Protein AF-A0A2V8MCN4-F1 (afdb_monomer_lite)

Foldseek 3Di:
DDPDPPPPPPDPQAQVRVVQVVLVVVVFQWKKKWFFPVQDADDPVNVVLCCVLAVQFDDWDQTPNRRMIMTGGNDDRDPVSVVVRVVGTDMDIPRPD

Structure (mmCIF, N/CA/C/O backbone):
data_AF-A0A2V8MCN4-F1
#
_entry.id   AF-A0A2V8MCN4-F1
#
loop_
_atom_site.group_PDB
_atom_site.id
_atom_site.type_symbol
_atom_site.label_atom_id
_atom_site.label_alt_id
_atom_site.label_comp_id
_atom_site.label_asym_id
_atom_site.label_entity_id
_atom_site.label_seq_id
_atom_site.pdbx_PDB_ins_code
_atom_site.Cartn_x
_atom_site.Cartn_y
_atom_site.Cartn_z
_atom_site.occupancy
_atom_site.B_iso_or_equiv
_atom_site.auth_seq_id
_atom_site.auth_comp_id
_atom_site.auth_asym_id
_atom_site.auth_atom_id
_atom_site.pdbx_PDB_model_num
ATOM 1 N N . PRO A 1 1 ? -6.049 -52.366 7.064 1.00 52.50 1 PRO A N 1
ATOM 2 C CA . PRO A 1 1 ? -5.861 -51.063 7.739 1.00 52.50 1 PRO A CA 1
ATOM 3 C C . PRO A 1 1 ? -5.484 -50.046 6.666 1.00 52.50 1 PRO A C 1
ATOM 5 O O . PRO A 1 1 ? -4.316 -49.930 6.324 1.00 52.50 1 PRO A O 1
ATOM 8 N N . ASP A 1 2 ? -6.486 -49.396 6.080 1.00 43.44 2 ASP A N 1
ATOM 9 C CA . ASP A 1 2 ? -6.267 -48.361 5.073 1.00 43.44 2 ASP A CA 1
ATOM 10 C C . ASP A 1 2 ? -6.404 -47.009 5.757 1.00 43.44 2 ASP A C 1
ATOM 12 O O . ASP A 1 2 ? -7.494 -46.547 6.098 1.00 43.44 2 ASP A O 1
ATOM 16 N N . THR A 1 3 ? -5.253 -46.418 6.055 1.00 51.22 3 THR A N 1
ATOM 17 C CA . THR A 1 3 ? -5.137 -45.043 6.518 1.00 51.22 3 THR A CA 1
ATOM 18 C C . THR A 1 3 ? -5.548 -44.129 5.376 1.00 51.22 3 THR A C 1
ATOM 20 O O . THR A 1 3 ? -4.753 -43.844 4.484 1.00 51.22 3 THR A O 1
ATOM 23 N N . SER A 1 4 ? -6.805 -43.691 5.411 1.00 49.91 4 SER A N 1
ATOM 24 C CA . SER A 1 4 ? -7.298 -42.571 4.618 1.00 49.91 4 SER A CA 1
ATOM 25 C C . SER A 1 4 ? -6.391 -41.367 4.877 1.00 49.91 4 SER A C 1
ATOM 27 O O . SER A 1 4 ? -6.423 -40.772 5.956 1.00 49.91 4 SER A O 1
ATOM 29 N N . THR A 1 5 ? -5.518 -41.045 3.922 1.00 55.78 5 THR A N 1
ATOM 30 C CA . THR A 1 5 ? -4.789 -39.778 3.886 1.00 55.78 5 THR A CA 1
ATOM 31 C C . THR A 1 5 ? -5.814 -38.673 3.690 1.00 55.78 5 THR A C 1
ATOM 33 O O . THR A 1 5 ? -6.166 -38.315 2.569 1.00 55.78 5 THR A O 1
ATOM 36 N N . TYR A 1 6 ? -6.330 -38.167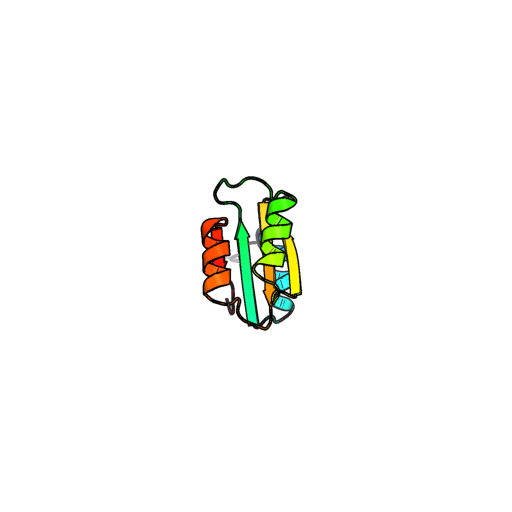 4.807 1.00 48.56 6 TYR A N 1
ATOM 37 C CA . TYR A 1 6 ? -7.067 -36.920 4.874 1.00 48.56 6 TYR A CA 1
ATOM 38 C C . TYR A 1 6 ? -6.123 -35.807 4.412 1.00 48.56 6 TYR A C 1
ATOM 40 O O . TYR A 1 6 ? -5.279 -35.336 5.174 1.00 48.56 6 TYR A O 1
ATOM 48 N N . HIS A 1 7 ? -6.220 -35.417 3.142 1.00 56.31 7 HIS A N 1
ATOM 49 C CA . HIS A 1 7 ? -5.770 -34.093 2.745 1.00 56.31 7 HIS A CA 1
ATOM 50 C C . HIS A 1 7 ? -6.771 -33.117 3.360 1.00 56.31 7 HIS A C 1
ATOM 52 O O . HIS A 1 7 ? -7.950 -33.212 3.020 1.00 56.31 7 HIS A O 1
ATOM 58 N N . PRO A 1 8 ? -6.363 -32.221 4.276 1.00 51.09 8 PRO A N 1
ATOM 59 C CA . PRO A 1 8 ? -7.257 -31.160 4.694 1.00 51.09 8 PRO A CA 1
ATOM 60 C C . PRO A 1 8 ? -7.643 -30.389 3.434 1.00 51.09 8 PRO A C 1
ATOM 62 O O . PRO A 1 8 ? -6.781 -29.824 2.758 1.00 51.09 8 PRO A O 1
ATOM 65 N N . GLU A 1 9 ? -8.929 -30.431 3.084 1.00 51.38 9 GLU A N 1
ATOM 66 C CA . GLU A 1 9 ? -9.498 -29.521 2.102 1.00 51.38 9 GLU A CA 1
ATOM 67 C C . GLU A 1 9 ? -9.059 -28.120 2.519 1.00 51.38 9 GLU A C 1
ATOM 69 O O . GLU A 1 9 ? -9.242 -27.729 3.675 1.00 51.38 9 GLU A O 1
ATOM 74 N N . ALA A 1 10 ? -8.372 -27.412 1.619 1.00 60.66 10 ALA A N 1
ATOM 75 C CA . ALA A 1 10 ? -7.910 -26.065 1.896 1.00 60.66 10 ALA A CA 1
ATOM 76 C C . ALA A 1 10 ? -9.114 -25.261 2.394 1.00 60.66 10 ALA A C 1
ATOM 78 O O . ALA A 1 10 ? -10.101 -25.122 1.668 1.00 60.66 10 ALA A O 1
ATOM 79 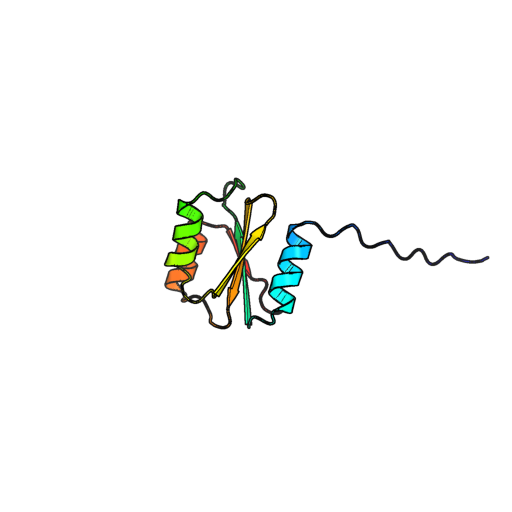N N . THR A 1 11 ? -9.052 -24.776 3.638 1.00 57.34 11 THR A N 1
ATOM 80 C CA . THR A 1 11 ? -10.029 -23.829 4.177 1.00 57.34 11 THR A CA 1
ATOM 81 C C . THR A 1 11 ? -10.297 -22.788 3.091 1.00 57.34 11 THR A C 1
ATOM 83 O O . THR A 1 11 ? -9.320 -22.307 2.506 1.00 57.34 11 THR A O 1
ATOM 86 N N . PRO A 1 12 ? -11.560 -22.461 2.752 1.00 61.69 12 PRO A N 1
ATOM 87 C CA . PRO A 1 12 ? -11.816 -21.503 1.690 1.00 61.69 12 PRO A CA 1
ATOM 88 C C . PRO A 1 12 ? -11.054 -20.221 2.014 1.00 61.69 12 PRO A C 1
ATOM 90 O O . PRO A 1 12 ? -11.304 -19.595 3.045 1.00 61.69 12 PRO A O 1
ATOM 93 N N . ALA A 1 13 ? -10.091 -19.883 1.152 1.00 72.31 13 ALA A N 1
ATOM 94 C CA . ALA A 1 13 ? -9.250 -18.712 1.327 1.00 72.31 13 ALA A CA 1
ATOM 95 C C . ALA A 1 13 ? -10.155 -17.495 1.538 1.00 72.31 13 ALA A C 1
ATOM 97 O O . ALA A 1 13 ? -11.099 -17.269 0.763 1.00 72.31 13 ALA A O 1
ATOM 98 N N . THR A 1 14 ? -9.890 -16.734 2.598 1.00 87.88 14 THR A N 1
ATOM 99 C CA . THR A 1 14 ? -10.580 -15.475 2.891 1.00 87.88 14 THR A CA 1
ATOM 100 C C . THR A 1 14 ? -10.511 -14.549 1.676 1.00 87.88 14 THR A C 1
ATOM 102 O O . THR A 1 14 ? -9.650 -14.703 0.807 1.00 87.88 14 THR A O 1
ATOM 105 N N . GLN A 1 15 ? -11.419 -13.572 1.582 1.00 90.88 15 GLN A N 1
ATOM 106 C CA . GLN A 1 15 ? -11.381 -12.605 0.477 1.00 90.88 15 GLN A CA 1
ATOM 107 C C . GLN A 1 15 ? -9.986 -11.969 0.350 1.00 90.88 15 GLN A C 1
ATOM 109 O O . GLN A 1 15 ? -9.425 -11.939 -0.740 1.00 90.88 15 GLN A O 1
ATOM 114 N N . PHE A 1 16 ? -9.399 -11.580 1.486 1.00 93.19 16 PHE A N 1
ATOM 115 C CA . PHE A 1 16 ? -8.041 -11.053 1.556 1.00 93.19 16 PHE A CA 1
ATOM 116 C C . PHE A 1 16 ? -6.998 -11.994 0.942 1.00 93.19 16 PHE A C 1
ATOM 118 O O . PHE A 1 16 ? -6.187 -11.551 0.138 1.00 93.19 16 PHE A O 1
ATOM 125 N N . GLU A 1 17 ? -7.010 -13.281 1.292 1.00 92.12 17 GLU A N 1
ATOM 126 C CA . GLU A 1 17 ? -6.035 -14.247 0.770 1.00 92.12 17 GLU A CA 1
ATOM 127 C C . GLU A 1 17 ? -6.164 -14.442 -0.743 1.00 92.12 17 GLU A C 1
ATOM 129 O O . GLU A 1 17 ? -5.152 -14.555 -1.437 1.00 92.12 17 GLU A O 1
ATOM 134 N N . ARG A 1 18 ? -7.394 -14.446 -1.272 1.00 93.19 18 ARG A N 1
ATOM 135 C CA . ARG A 1 18 ? -7.626 -14.554 -2.720 1.00 93.19 18 ARG A CA 1
ATOM 136 C C . ARG A 1 18 ? -7.140 -13.317 -3.465 1.00 93.19 18 ARG A C 1
ATOM 138 O O . ARG A 1 18 ? -6.446 -13.455 -4.469 1.00 93.19 18 ARG A O 1
ATOM 145 N N . ASP A 1 19 ? -7.461 -12.134 -2.954 1.00 94.62 19 ASP A N 1
ATO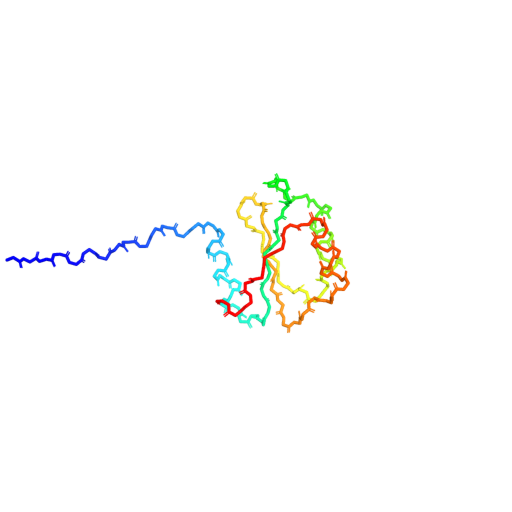M 146 C CA . ASP A 1 19 ? -7.076 -10.868 -3.578 1.00 94.62 19 ASP A CA 1
ATOM 147 C C . ASP A 1 19 ? -5.558 -10.645 -3.479 1.00 94.62 19 ASP A C 1
ATOM 149 O O . ASP A 1 19 ? -4.922 -10.214 -4.440 1.00 94.62 19 ASP A O 1
ATOM 153 N N . LEU A 1 20 ? -4.941 -11.019 -2.353 1.00 94.19 20 LEU A N 1
ATOM 154 C CA . LEU A 1 20 ? -3.488 -10.976 -2.185 1.00 94.19 20 LEU A CA 1
ATOM 155 C C . LEU A 1 20 ? -2.784 -11.916 -3.159 1.00 94.19 20 LEU A C 1
ATOM 157 O O . LEU A 1 20 ? -1.783 -11.528 -3.761 1.00 94.19 20 LEU A O 1
ATOM 161 N N . LYS A 1 21 ? -3.304 -13.135 -3.339 1.00 92.38 21 LYS A N 1
ATOM 162 C CA . LYS A 1 21 ? -2.777 -14.060 -4.342 1.00 92.38 21 LYS A CA 1
ATOM 163 C C . LYS A 1 21 ? -2.877 -13.469 -5.748 1.00 92.38 21 LYS A C 1
ATOM 165 O O . LYS A 1 21 ? -1.892 -13.507 -6.471 1.00 92.38 21 LYS A O 1
ATOM 170 N N . TYR A 1 22 ? -4.018 -12.881 -6.104 1.00 92.12 22 TYR A N 1
ATOM 171 C CA . TYR A 1 22 ? -4.216 -12.250 -7.409 1.00 92.12 22 TYR A CA 1
ATOM 172 C C . TYR A 1 22 ? -3.164 -11.166 -7.705 1.00 92.12 22 TYR A C 1
ATOM 174 O O . TYR A 1 22 ? -2.530 -11.203 -8.757 1.00 92.12 22 TYR A O 1
ATOM 182 N N . VAL A 1 23 ? -2.913 -10.249 -6.762 1.00 93.00 23 VAL A N 1
ATOM 183 C CA . VAL A 1 23 ? -1.900 -9.189 -6.941 1.00 93.00 23 VAL A CA 1
ATOM 184 C C . VAL A 1 23 ? -0.483 -9.768 -6.990 1.00 93.00 23 VAL A C 1
ATOM 186 O O . VAL A 1 23 ? 0.360 -9.293 -7.747 1.00 93.00 23 VAL A O 1
ATOM 189 N N . ARG A 1 24 ? -0.196 -10.819 -6.217 1.00 90.94 24 ARG A N 1
ATOM 190 C CA . ARG A 1 24 ? 1.118 -11.479 -6.237 1.00 90.94 24 ARG A CA 1
ATOM 191 C C . ARG A 1 24 ? 1.390 -12.222 -7.543 1.00 90.94 24 ARG A C 1
ATOM 193 O O . ARG A 1 24 ? 2.500 -12.136 -8.066 1.00 90.94 24 ARG A O 1
ATOM 200 N N . ASP A 1 25 ? 0.382 -12.889 -8.092 1.00 92.75 25 ASP A N 1
ATOM 201 C CA . ASP A 1 25 ? 0.473 -13.593 -9.374 1.00 92.75 25 ASP A CA 1
ATOM 202 C C . ASP A 1 25 ? 0.662 -12.612 -10.555 1.00 92.75 25 ASP A C 1
ATOM 204 O O . ASP A 1 25 ? 1.105 -13.017 -11.626 1.00 92.75 25 ASP A O 1
ATOM 208 N N . ALA A 1 26 ? 0.426 -11.306 -10.359 1.00 91.19 26 ALA A N 1
ATOM 209 C CA . ALA A 1 26 ? 0.763 -10.258 -11.328 1.00 91.19 26 ALA A CA 1
ATOM 210 C C . ALA A 1 26 ? 2.268 -9.896 -11.373 1.00 91.19 26 ALA A C 1
ATOM 212 O O . ALA A 1 26 ? 2.674 -9.055 -12.174 1.00 91.19 26 ALA A O 1
ATOM 213 N N . HIS A 1 27 ? 3.108 -10.539 -10.550 1.00 90.31 27 HIS A N 1
ATOM 214 C CA . HIS A 1 27 ? 4.576 -10.427 -10.562 1.00 90.31 27 HIS A CA 1
ATOM 215 C C . HIS A 1 27 ? 5.118 -9.004 -10.312 1.00 90.31 27 HIS A C 1
ATOM 217 O O . HIS A 1 27 ? 6.167 -8.613 -10.835 1.00 90.31 27 HIS A O 1
ATOM 223 N N . PHE A 1 28 ? 4.431 -8.220 -9.479 1.00 94.19 28 PHE A N 1
ATOM 224 C CA . PHE A 1 28 ? 4.972 -6.958 -8.975 1.00 94.19 28 PHE A CA 1
ATOM 225 C C . PHE A 1 28 ? 6.214 -7.198 -8.106 1.00 94.19 28 PHE A C 1
ATOM 227 O O . PHE A 1 28 ? 6.258 -8.135 -7.308 1.00 94.19 28 PHE A O 1
ATOM 234 N N . ALA A 1 29 ? 7.219 -6.325 -8.229 1.00 94.94 29 ALA A N 1
ATOM 235 C CA . ALA A 1 29 ? 8.410 -6.381 -7.375 1.00 94.94 29 ALA A CA 1
ATOM 236 C C . ALA A 1 29 ? 8.084 -6.021 -5.916 1.00 94.94 29 ALA A C 1
ATOM 238 O O . ALA A 1 29 ? 8.737 -6.508 -4.994 1.00 94.94 29 ALA A O 1
ATOM 239 N N . TYR A 1 30 ? 7.062 -5.187 -5.724 1.00 96.62 30 TYR A N 1
ATOM 240 C CA . TYR A 1 30 ? 6.604 -4.722 -4.431 1.00 96.62 30 TYR A CA 1
ATOM 241 C C . TYR A 1 30 ? 5.101 -4.918 -4.277 1.00 96.62 30 TYR A C 1
ATOM 2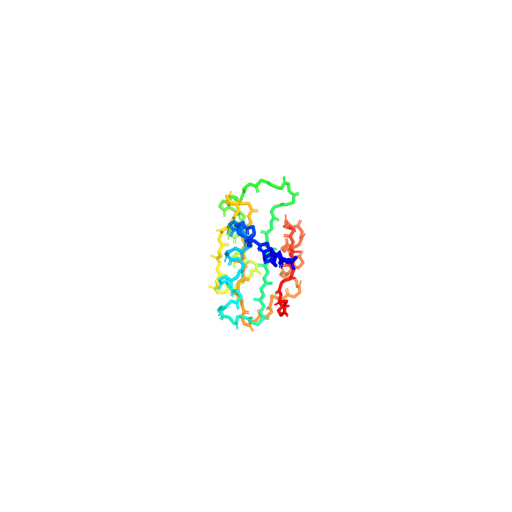43 O O . TYR A 1 30 ? 4.316 -4.537 -5.151 1.00 96.62 30 TYR A O 1
ATOM 251 N N . VAL A 1 31 ? 4.711 -5.483 -3.137 1.00 96.94 31 VAL A N 1
ATOM 252 C CA . VAL A 1 31 ? 3.311 -5.670 -2.757 1.00 96.94 31 VAL A CA 1
ATOM 253 C C . VAL A 1 31 ? 3.132 -5.185 -1.328 1.00 96.94 31 VAL A C 1
ATOM 255 O O . VAL A 1 31 ? 3.726 -5.733 -0.399 1.00 96.94 31 VAL A O 1
ATOM 258 N N . TRP A 1 32 ? 2.282 -4.181 -1.142 1.00 97.38 32 TRP A N 1
ATOM 259 C CA . TRP A 1 32 ? 1.958 -3.631 0.174 1.00 97.38 32 TRP A CA 1
ATOM 260 C C . TRP A 1 32 ? 0.488 -3.823 0.495 1.00 97.38 32 TRP A C 1
ATOM 262 O O . TRP A 1 32 ? -0.369 -3.743 -0.379 1.00 97.38 32 TRP A O 1
ATOM 272 N N . VAL A 1 33 ? 0.184 -4.027 1.769 1.00 97.25 33 VAL A N 1
ATOM 273 C CA . VAL A 1 33 ? -1.183 -4.038 2.281 1.00 97.25 33 VAL A CA 1
ATOM 274 C C . VAL A 1 33 ? -1.346 -2.869 3.236 1.00 97.25 33 VAL A C 1
ATOM 276 O O . VAL A 1 33 ? -0.613 -2.738 4.215 1.00 97.25 33 VAL A O 1
ATOM 279 N N . PHE A 1 34 ? -2.335 -2.032 2.955 1.00 97.62 34 PHE A N 1
ATOM 280 C CA . PHE A 1 34 ? -2.703 -0.870 3.746 1.00 97.62 34 PHE A CA 1
ATOM 281 C C . PHE A 1 34 ? -4.006 -1.155 4.483 1.00 97.62 34 PHE A C 1
ATOM 283 O O . PHE A 1 34 ? -4.993 -1.574 3.882 1.00 97.62 34 PHE A O 1
ATOM 290 N N . ALA A 1 35 ? -4.025 -0.890 5.783 1.00 97.44 35 ALA A N 1
ATOM 291 C CA . ALA A 1 35 ? -5.215 -0.962 6.620 1.00 97.44 35 ALA A CA 1
ATOM 292 C C . ALA A 1 35 ? -5.337 0.305 7.469 1.00 97.44 35 ALA A C 1
ATOM 294 O O . ALA A 1 35 ? -4.331 0.887 7.887 1.00 97.44 35 ALA A O 1
ATOM 295 N N . ARG A 1 36 ? -6.558 0.736 7.790 1.00 96.94 36 ARG A N 1
ATOM 296 C CA . ARG A 1 36 ? -6.737 1.791 8.795 1.00 96.94 36 ARG A CA 1
ATOM 297 C C . ARG A 1 36 ? -6.297 1.289 10.166 1.00 96.94 36 ARG A C 1
ATOM 299 O O . ARG A 1 36 ? -6.605 0.163 10.551 1.00 96.94 36 ARG A O 1
ATOM 306 N N . LYS A 1 37 ? -5.619 2.143 10.936 1.00 95.25 37 LYS A N 1
ATOM 307 C CA . LYS A 1 37 ? -5.160 1.802 12.297 1.00 95.25 37 LYS A CA 1
ATOM 308 C C . LYS A 1 37 ? -6.313 1.488 13.250 1.00 95.25 37 LYS A C 1
ATOM 310 O O . LYS A 1 37 ? -6.144 0.706 14.177 1.00 95.25 37 LYS A O 1
ATOM 315 N N . ASP A 1 38 ? -7.474 2.084 13.002 1.00 93.81 38 ASP A N 1
ATOM 316 C CA . ASP A 1 38 ? -8.705 1.858 13.759 1.00 93.81 38 ASP A CA 1
ATOM 317 C C . ASP A 1 38 ? -9.533 0.650 13.269 1.00 93.81 38 ASP A C 1
ATOM 319 O O . ASP A 1 38 ? -10.557 0.329 13.868 1.00 93.81 38 ASP A O 1
ATOM 323 N N . GLY A 1 39 ? -9.102 -0.035 12.201 1.00 92.56 39 GLY A N 1
ATOM 324 C CA . GLY A 1 39 ? -9.746 -1.244 11.675 1.00 92.56 39 GLY A CA 1
ATOM 325 C C . GLY A 1 39 ? -11.072 -1.024 10.937 1.00 92.56 39 GLY A C 1
ATOM 326 O O . GLY A 1 39 ? -11.702 -2.003 10.530 1.00 92.56 39 GLY A O 1
ATOM 327 N N . ARG A 1 40 ? -11.516 0.228 10.760 1.00 94.31 40 ARG A N 1
ATOM 328 C CA . ARG A 1 40 ? -12.707 0.549 9.962 1.00 94.31 40 ARG A CA 1
ATOM 329 C C . ARG A 1 40 ? -12.406 0.523 8.467 1.00 94.31 40 ARG A C 1
ATOM 331 O O . ARG A 1 40 ? -11.266 0.409 8.025 1.00 94.31 40 ARG A O 1
ATOM 338 N N . GLU A 1 41 ? -13.475 0.656 7.698 1.00 96.38 41 GLU A N 1
ATOM 339 C CA . GLU A 1 41 ? -13.435 0.768 6.247 1.00 96.38 41 GLU A CA 1
ATOM 340 C C . GLU A 1 41 ? -12.722 2.049 5.791 1.00 96.38 41 GLU A C 1
ATOM 342 O O . GLU A 1 41 ? -12.767 3.095 6.456 1.00 96.38 41 GLU A O 1
ATOM 347 N N . PHE A 1 42 ? -12.069 1.959 4.636 1.00 95.88 42 PHE A N 1
ATOM 348 C CA . PHE A 1 42 ? -11.451 3.089 3.962 1.00 95.88 42 PHE A CA 1
ATOM 349 C C . PHE A 1 42 ? -12.515 4.087 3.524 1.00 95.88 42 PHE A C 1
ATOM 351 O O . PHE A 1 42 ? -13.530 3.739 2.916 1.00 95.88 42 PHE A O 1
ATOM 358 N N . THR A 1 43 ? -12.249 5.353 3.807 1.00 95.50 43 THR A N 1
ATOM 359 C CA . THR A 1 43 ? -12.996 6.473 3.247 1.00 95.50 43 THR A CA 1
ATOM 360 C C . THR A 1 43 ? -12.440 6.856 1.875 1.00 95.50 43 THR A C 1
ATOM 362 O O . THR A 1 43 ? -11.394 6.371 1.421 1.00 95.50 43 THR A O 1
ATOM 365 N N . LYS A 1 44 ? -13.135 7.777 1.204 1.00 94.31 44 LYS A N 1
ATOM 366 C CA . LYS A 1 44 ? -12.631 8.384 -0.029 1.00 94.31 44 LYS A CA 1
ATOM 367 C C . LYS A 1 44 ? -11.306 9.120 0.211 1.00 94.31 44 LYS A C 1
ATOM 369 O O . LYS A 1 44 ? -10.366 8.919 -0.550 1.00 94.31 44 LYS A O 1
ATOM 374 N N . GLU A 1 45 ? -11.209 9.874 1.305 1.00 95.75 45 GLU A N 1
ATOM 375 C CA . GLU A 1 45 ? -10.001 10.620 1.679 1.00 95.75 45 GLU A CA 1
ATOM 376 C C . GLU A 1 45 ? -8.808 9.689 1.921 1.00 95.75 45 GLU A C 1
ATOM 378 O O . GLU A 1 45 ? -7.687 9.994 1.516 1.00 95.75 45 GLU A O 1
ATOM 383 N N . ASP A 1 46 ? -9.044 8.520 2.525 1.00 95.94 46 ASP A N 1
ATOM 384 C CA . ASP A 1 46 ? -8.000 7.509 2.704 1.00 95.94 46 ASP A CA 1
ATOM 385 C C . ASP A 1 46 ? -7.492 6.998 1.348 1.00 95.94 46 ASP A C 1
ATOM 387 O O . ASP A 1 46 ? -6.286 6.902 1.112 1.00 95.94 46 ASP A O 1
ATOM 391 N N . SER A 1 47 ? -8.418 6.724 0.427 1.00 93.31 47 SER A N 1
ATOM 392 C CA . SER A 1 47 ? -8.115 6.250 -0.928 1.00 93.31 47 SER A CA 1
ATOM 393 C C . SER A 1 47 ? -7.357 7.287 -1.767 1.00 93.31 47 SER A C 1
ATOM 395 O O . SER A 1 47 ? -6.509 6.920 -2.588 1.00 93.31 47 SER A O 1
ATOM 397 N N . GLU A 1 48 ? -7.652 8.573 -1.573 1.00 95.00 48 GLU A N 1
ATOM 398 C CA . GLU A 1 48 ? -6.943 9.702 -2.187 1.00 95.00 48 GLU A CA 1
ATOM 399 C C . GLU A 1 48 ? -5.554 9.890 -1.563 1.00 95.00 48 GLU A C 1
ATOM 401 O O . GLU A 1 48 ? -4.576 10.114 -2.283 1.00 95.00 48 GLU A O 1
ATOM 406 N N . ALA A 1 49 ? -5.432 9.728 -0.243 1.00 95.12 49 ALA A N 1
ATOM 407 C CA . ALA A 1 49 ? -4.154 9.790 0.456 1.00 95.12 49 ALA A CA 1
ATOM 408 C C . ALA A 1 49 ? -3.201 8.678 -0.001 1.00 95.12 49 ALA A C 1
ATOM 410 O O . ALA A 1 49 ? -2.025 8.966 -0.225 1.00 95.12 49 ALA A O 1
ATOM 411 N N . LEU A 1 50 ? -3.693 7.448 -0.195 1.00 95.81 50 LEU A N 1
ATOM 412 C CA . LEU A 1 50 ? -2.901 6.345 -0.751 1.00 95.81 50 LEU A CA 1
ATOM 413 C C . LEU A 1 50 ? -2.316 6.715 -2.120 1.00 95.81 50 LEU A C 1
ATOM 415 O O . LEU A 1 50 ? -1.103 6.681 -2.297 1.00 95.81 50 LEU A O 1
ATOM 419 N N . ARG A 1 51 ? -3.159 7.154 -3.059 1.00 94.06 51 ARG A N 1
ATOM 420 C CA . ARG A 1 51 ? -2.742 7.499 -4.432 1.00 94.06 51 ARG A CA 1
ATOM 421 C C . ARG A 1 51 ? -1.805 8.704 -4.493 1.00 94.06 51 ARG A C 1
ATOM 423 O O . ARG A 1 51 ? -0.882 8.722 -5.295 1.00 94.06 51 ARG A O 1
ATOM 430 N N . THR A 1 52 ? -2.027 9.695 -3.632 1.00 94.75 52 THR A N 1
ATOM 431 C CA . THR A 1 52 ? -1.193 10.906 -3.574 1.00 94.75 52 THR A CA 1
ATOM 432 C C . THR A 1 52 ? 0.197 10.611 -3.019 1.00 94.75 52 THR A C 1
ATOM 434 O O . THR A 1 52 ? 1.181 11.171 -3.493 1.00 94.75 52 THR A O 1
ATOM 437 N N . ASN A 1 53 ? 0.289 9.748 -2.002 1.00 93.44 53 ASN A N 1
ATOM 438 C CA . ASN A 1 53 ? 1.561 9.442 -1.349 1.00 93.44 53 ASN A CA 1
ATOM 439 C C . ASN A 1 53 ? 2.285 8.258 -1.994 1.00 93.44 53 ASN A C 1
ATOM 441 O O . ASN A 1 53 ? 3.482 8.149 -1.806 1.00 93.44 53 ASN A O 1
ATOM 445 N N . ALA A 1 54 ? 1.616 7.398 -2.762 1.00 94.38 54 ALA A N 1
ATOM 446 C CA . ALA A 1 54 ? 2.242 6.280 -3.466 1.00 94.38 54 ALA A CA 1
ATOM 447 C C . ALA A 1 54 ? 1.953 6.333 -4.979 1.00 94.38 54 ALA A C 1
ATOM 449 O O . ALA A 1 54 ? 1.311 5.426 -5.512 1.00 94.38 54 ALA A O 1
ATOM 450 N N . PRO A 1 55 ? 2.419 7.373 -5.698 1.00 94.00 55 PRO A N 1
ATOM 451 C CA . PRO A 1 55 ? 2.142 7.530 -7.128 1.00 94.00 55 PRO A CA 1
ATOM 452 C C . PRO A 1 55 ? 2.765 6.422 -7.989 1.00 94.00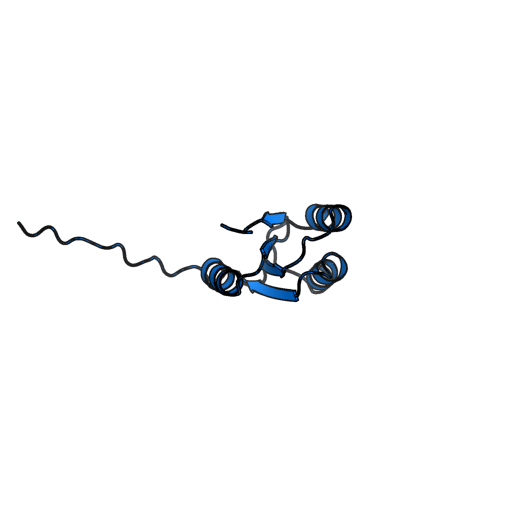 55 PRO A C 1
ATOM 454 O O . PRO A 1 55 ? 2.302 6.171 -9.097 1.00 94.00 55 PRO A O 1
ATOM 457 N N . SER A 1 56 ? 3.802 5.752 -7.479 1.00 93.06 56 SER A N 1
ATOM 458 C CA . SER A 1 56 ? 4.467 4.631 -8.147 1.00 93.06 56 SER A CA 1
ATOM 459 C C . SER A 1 56 ? 3.649 3.335 -8.127 1.00 93.06 56 SER A C 1
ATOM 461 O O . SER A 1 56 ? 3.938 2.431 -8.905 1.00 93.06 56 SER A O 1
ATOM 463 N N . VAL A 1 57 ? 2.644 3.225 -7.249 1.00 94.88 57 VAL A N 1
ATOM 464 C CA . VAL A 1 57 ? 1.763 2.053 -7.170 1.00 94.88 57 VAL A CA 1
ATOM 465 C C . VAL A 1 57 ? 0.742 2.116 -8.297 1.00 94.88 57 VAL A C 1
ATOM 467 O O . VAL A 1 57 ? -0.049 3.058 -8.394 1.00 94.88 57 VAL A O 1
ATOM 470 N N . VAL A 1 58 ? 0.754 1.085 -9.135 1.00 93.75 58 VAL A N 1
ATOM 471 C CA . VAL A 1 58 ? -0.025 1.031 -10.377 1.00 93.75 58 VAL A CA 1
ATOM 472 C C . VAL A 1 58 ? -1.278 0.176 -10.254 1.00 93.75 58 VAL A C 1
ATOM 474 O O . VAL A 1 58 ? -2.238 0.416 -10.983 1.00 93.75 58 VAL A O 1
ATOM 477 N N . ASP A 1 59 ? -1.295 -0.773 -9.317 1.00 94.62 59 ASP A N 1
ATOM 478 C CA . ASP A 1 59 ? -2.451 -1.626 -9.058 1.00 94.62 59 ASP A CA 1
ATOM 479 C C . ASP A 1 59 ? -2.955 -1.444 -7.628 1.00 94.62 59 ASP A C 1
ATOM 481 O O . ASP A 1 59 ? -2.168 -1.400 -6.681 1.00 94.62 59 ASP A O 1
ATOM 485 N N . TRP A 1 60 ? -4.272 -1.307 -7.484 1.00 96.00 60 TRP A N 1
ATOM 486 C CA . TRP A 1 60 ? -4.935 -1.024 -6.215 1.00 96.00 60 TRP A CA 1
ATOM 487 C C . TRP A 1 60 ? -6.167 -1.913 -6.068 1.00 96.00 60 TRP A C 1
ATOM 489 O O . TRP A 1 60 ? -7.189 -1.674 -6.714 1.00 96.00 60 TRP A O 1
ATOM 499 N N . VAL A 1 61 ? -6.096 -2.896 -5.174 1.00 96.06 61 VAL A N 1
ATOM 500 C CA . VAL A 1 61 ? -7.186 -3.844 -4.920 1.00 96.06 61 VAL A CA 1
ATOM 501 C C . VAL A 1 61 ? -7.756 -3.624 -3.528 1.00 96.06 61 VAL A C 1
ATOM 503 O O . VAL A 1 61 ? -7.106 -3.881 -2.517 1.00 96.06 61 VAL A O 1
ATOM 506 N N . THR A 1 62 ? -8.997 -3.154 -3.463 1.00 95.44 62 THR A N 1
ATOM 507 C CA . THR A 1 62 ? -9.745 -3.054 -2.208 1.00 95.44 62 THR A CA 1
ATOM 508 C C . THR A 1 62 ? -10.268 -4.429 -1.802 1.00 95.44 62 THR A C 1
ATOM 510 O O . THR A 1 62 ? -10.897 -5.117 -2.602 1.00 95.44 62 THR A O 1
ATOM 513 N N . THR A 1 63 ? -10.059 -4.817 -0.546 1.00 94.38 63 THR A N 1
ATOM 514 C CA . THR A 1 63 ? -10.404 -6.149 -0.039 1.00 94.38 63 THR A CA 1
ATOM 515 C C . THR A 1 63 ? -10.913 -6.102 1.403 1.00 94.38 63 THR A C 1
ATOM 517 O O . THR A 1 63 ? -10.959 -5.045 2.040 1.00 94.38 63 THR A O 1
ATOM 520 N N . ASP A 1 64 ? -11.323 -7.264 1.908 1.00 92.62 64 ASP A N 1
ATOM 521 C CA . ASP A 1 64 ? -11.795 -7.481 3.276 1.00 92.62 64 ASP A CA 1
ATOM 522 C C . ASP A 1 64 ? -12.932 -6.520 3.655 1.00 92.62 64 ASP A C 1
ATOM 524 O O . ASP A 1 64 ? -12.873 -5.805 4.653 1.00 92.62 64 ASP A O 1
ATOM 528 N N . SER A 1 65 ? -13.958 -6.449 2.798 1.00 91.88 65 SER A N 1
ATOM 529 C CA . SER A 1 65 ? -15.063 -5.484 2.932 1.00 91.88 65 SER A CA 1
ATOM 530 C C . SER A 1 65 ? -14.575 -4.034 3.071 1.00 91.88 65 SER A C 1
ATOM 532 O O . SER A 1 65 ? -14.955 -3.338 4.004 1.00 91.88 65 SER A O 1
ATOM 534 N N . ASN A 1 66 ? -13.687 -3.589 2.175 1.00 93.94 66 ASN A N 1
ATOM 535 C CA . ASN A 1 66 ? -13.142 -2.224 2.145 1.00 93.94 66 ASN A CA 1
ATOM 536 C C . ASN A 1 66 ? -12.305 -1.820 3.376 1.00 93.94 66 ASN A C 1
ATOM 538 O O . ASN A 1 66 ? -12.031 -0.642 3.591 1.00 93.94 66 ASN A O 1
ATOM 542 N N . ARG A 1 67 ? -11.851 -2.777 4.191 1.00 95.94 67 ARG A N 1
ATOM 543 C CA . ARG A 1 67 ? -10.985 -2.508 5.357 1.00 95.94 67 ARG A CA 1
ATOM 544 C C . ARG A 1 67 ? -9.503 -2.544 5.030 1.00 95.94 67 ARG A C 1
ATOM 546 O O . ARG A 1 67 ? -8.693 -2.037 5.810 1.00 95.94 67 ARG A O 1
ATOM 553 N N . LYS A 1 68 ? -9.143 -3.142 3.896 1.00 96.81 68 LYS A N 1
ATOM 554 C CA . LYS A 1 68 ? -7.764 -3.243 3.426 1.00 96.81 68 LYS A CA 1
ATOM 555 C C . LYS A 1 68 ? -7.669 -2.867 1.956 1.00 96.81 68 LYS A C 1
ATOM 557 O O . LYS A 1 68 ? -8.602 -3.087 1.185 1.00 96.81 68 LYS A O 1
ATOM 562 N N . VAL A 1 69 ? -6.511 -2.355 1.571 1.00 97.38 69 VAL A N 1
ATOM 563 C CA . VAL A 1 69 ? -6.151 -2.094 0.180 1.00 97.38 69 VAL A CA 1
ATOM 564 C C . VAL A 1 69 ? -4.797 -2.732 -0.092 1.00 97.38 69 VAL A C 1
ATOM 566 O O . VAL A 1 69 ? -3.855 -2.525 0.667 1.00 97.38 69 VAL A O 1
ATOM 569 N N . ILE A 1 70 ? -4.700 -3.509 -1.162 1.00 97.56 70 ILE A N 1
ATOM 570 C CA . ILE A 1 70 ? -3.461 -4.116 -1.644 1.00 97.56 70 ILE A CA 1
ATOM 571 C C . ILE A 1 70 ? -2.922 -3.235 -2.770 1.00 97.56 70 ILE A C 1
ATOM 573 O O . ILE A 1 70 ? -3.658 -2.911 -3.698 1.00 97.56 70 ILE A O 1
ATOM 577 N N . GLY A 1 71 ? -1.665 -2.816 -2.660 1.00 97.12 71 GLY A N 1
ATOM 578 C CA . GLY A 1 71 ? -0.958 -2.028 -3.662 1.00 97.12 71 GLY A CA 1
ATOM 579 C C . GLY A 1 71 ? 0.121 -2.857 -4.352 1.00 97.12 71 GLY A C 1
ATOM 580 O O . GLY A 1 71 ? 0.973 -3.422 -3.665 1.00 97.12 71 GLY A O 1
ATOM 581 N N . GLY A 1 72 ? 0.099 -2.903 -5.683 1.00 96.88 72 GLY A N 1
ATOM 582 C CA . GLY A 1 72 ? 1.119 -3.536 -6.523 1.00 96.88 72 GLY A CA 1
ATOM 583 C C . GLY A 1 72 ? 1.983 -2.508 -7.259 1.00 96.88 72 GLY A C 1
ATOM 584 O O . GLY A 1 72 ? 1.468 -1.556 -7.855 1.00 96.88 72 GLY A O 1
ATOM 585 N N . SER A 1 73 ? 3.305 -2.681 -7.215 1.00 96.38 73 SER A N 1
ATOM 586 C CA . SER A 1 73 ? 4.258 -1.794 -7.892 1.00 96.38 73 SER A CA 1
ATOM 587 C C . SER A 1 73 ? 5.534 -2.510 -8.330 1.00 96.38 73 SER A C 1
ATOM 589 O O . SER A 1 73 ? 6.021 -3.425 -7.672 1.00 96.38 73 SER A O 1
ATOM 591 N N . ASN A 1 74 ? 6.148 -2.036 -9.413 1.00 96.12 74 ASN A N 1
ATOM 592 C CA . ASN A 1 74 ? 7.511 -2.420 -9.803 1.00 96.12 74 ASN A CA 1
ATOM 593 C C . ASN A 1 74 ? 8.581 -1.468 -9.249 1.00 96.12 74 ASN A C 1
ATOM 595 O O . ASN A 1 74 ? 9.770 -1.758 -9.352 1.00 96.12 74 ASN A O 1
ATOM 599 N N . PHE A 1 75 ? 8.168 -0.355 -8.642 1.00 95.25 75 PHE A N 1
ATOM 600 C CA . PHE A 1 75 ? 9.044 0.651 -8.050 1.00 95.25 75 PHE A CA 1
ATOM 601 C C . PHE A 1 75 ? 8.746 0.802 -6.560 1.00 95.25 75 PHE A C 1
ATOM 603 O O . PHE A 1 75 ? 7.583 0.794 -6.150 1.00 95.25 75 PHE A O 1
ATOM 610 N N . ALA A 1 76 ? 9.791 0.973 -5.754 1.00 93.69 76 ALA A N 1
ATOM 611 C CA . ALA A 1 76 ? 9.632 1.249 -4.335 1.00 93.69 76 ALA A CA 1
ATOM 612 C C . ALA A 1 76 ? 8.877 2.574 -4.118 1.00 93.69 76 ALA A C 1
ATOM 614 O O . ALA A 1 76 ? 9.014 3.515 -4.902 1.00 93.69 76 ALA A O 1
ATOM 615 N N . ILE A 1 77 ? 8.103 2.650 -3.036 1.00 93.69 77 ILE A N 1
ATOM 616 C CA . ILE A 1 77 ? 7.603 3.930 -2.527 1.00 93.69 77 ILE A CA 1
ATOM 617 C C . ILE A 1 77 ? 8.773 4.642 -1.847 1.00 93.69 77 ILE A C 1
ATOM 619 O O . ILE A 1 77 ? 9.490 4.031 -1.049 1.00 93.69 77 ILE A O 1
ATOM 623 N N . ASP A 1 78 ? 8.959 5.928 -2.141 1.00 94.75 78 ASP A N 1
ATOM 624 C CA . ASP A 1 78 ? 10.033 6.718 -1.548 1.00 94.75 78 ASP A CA 1
ATOM 625 C C . ASP A 1 78 ? 9.945 6.719 -0.007 1.00 94.75 78 ASP A C 1
ATOM 627 O O . ASP A 1 78 ? 8.853 6.852 0.553 1.00 94.75 78 ASP A O 1
ATOM 631 N N . PRO A 1 79 ? 11.071 6.648 0.725 1.00 94.44 79 PRO A N 1
ATOM 632 C CA . PRO A 1 79 ? 11.067 6.655 2.190 1.00 94.44 79 PRO A CA 1
ATOM 633 C C . PRO A 1 79 ? 10.223 7.767 2.851 1.00 94.44 79 PRO A C 1
ATOM 635 O O . PRO A 1 79 ? 9.466 7.454 3.774 1.00 94.44 79 PRO A O 1
ATOM 638 N N . PRO A 1 80 ? 10.272 9.049 2.418 1.00 95.50 80 PRO A N 1
ATOM 639 C CA . PRO A 1 80 ? 9.418 10.091 3.001 1.00 95.50 80 PRO A CA 1
ATOM 640 C C . PRO A 1 80 ? 7.921 9.859 2.755 1.00 95.50 80 PRO A C 1
ATOM 642 O O . PRO A 1 80 ? 7.098 10.185 3.613 1.00 95.50 80 PRO A O 1
ATOM 645 N N . GLN A 1 81 ? 7.567 9.285 1.607 1.00 95.81 81 GLN A N 1
ATOM 646 C CA . GLN A 1 81 ? 6.195 8.936 1.251 1.00 95.81 81 GLN A CA 1
ATOM 647 C C . GLN A 1 81 ? 5.695 7.743 2.068 1.00 95.81 81 GLN A C 1
ATOM 649 O O . GLN A 1 81 ? 4.605 7.801 2.639 1.00 95.81 81 GLN A O 1
ATOM 654 N N . MET A 1 82 ? 6.521 6.703 2.205 1.00 95.88 82 MET A N 1
ATOM 655 C CA . MET A 1 82 ? 6.218 5.555 3.057 1.00 95.88 82 MET A CA 1
ATOM 656 C C . MET A 1 82 ? 6.006 5.999 4.508 1.00 95.88 82 MET A C 1
ATOM 658 O O . MET A 1 82 ? 4.981 5.680 5.102 1.00 95.88 82 MET A O 1
ATOM 662 N N . ALA A 1 83 ? 6.879 6.856 5.044 1.00 95.25 83 ALA A N 1
ATOM 663 C CA . ALA A 1 83 ? 6.719 7.397 6.393 1.00 95.25 83 ALA A CA 1
ATOM 664 C C . ALA A 1 83 ? 5.417 8.209 6.567 1.00 95.25 83 ALA A C 1
ATOM 666 O O . ALA A 1 83 ? 4.818 8.213 7.646 1.00 95.25 83 ALA A O 1
ATOM 667 N N . ALA A 1 84 ? 4.951 8.911 5.528 1.00 95.25 84 ALA A N 1
ATOM 668 C CA . ALA A 1 84 ? 3.660 9.603 5.553 1.00 95.25 84 ALA A CA 1
ATOM 669 C C . ALA A 1 84 ? 2.477 8.617 5.567 1.00 95.25 84 ALA A C 1
ATOM 671 O O . ALA A 1 84 ? 1.505 8.832 6.300 1.00 95.25 84 ALA A O 1
ATOM 672 N N . LEU A 1 85 ? 2.578 7.517 4.817 1.00 96.06 85 LEU A N 1
ATOM 673 C CA . LEU A 1 85 ? 1.591 6.437 4.798 1.00 96.06 85 LEU A CA 1
ATOM 674 C C . LEU A 1 85 ? 1.533 5.710 6.144 1.00 96.06 85 LEU A C 1
ATOM 676 O O . LEU A 1 85 ? 0.452 5.588 6.711 1.00 96.06 85 LEU A O 1
ATOM 680 N N . GLU A 1 86 ? 2.671 5.324 6.717 1.00 96.31 86 GLU A N 1
ATOM 681 C CA . GLU A 1 86 ? 2.768 4.639 8.016 1.00 96.31 86 GLU A CA 1
ATOM 682 C C . GLU A 1 86 ? 2.267 5.493 9.192 1.00 96.31 86 GLU A C 1
ATOM 684 O O . GLU A 1 86 ? 1.822 4.975 10.223 1.00 96.31 86 GLU A O 1
ATOM 689 N N . LYS A 1 87 ? 2.271 6.826 9.064 1.00 95.38 87 LYS A N 1
ATOM 690 C CA . LYS A 1 87 ? 1.632 7.711 10.052 1.00 95.38 87 LYS A CA 1
ATOM 691 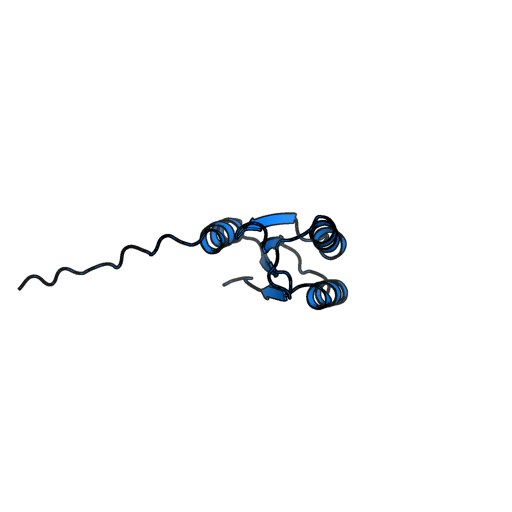C C . LYS A 1 87 ? 0.115 7.546 10.077 1.00 95.38 87 LYS A C 1
ATOM 693 O O . LYS A 1 87 ? -0.463 7.584 11.166 1.00 95.38 87 LYS A O 1
ATOM 698 N N . ARG A 1 88 ? -0.526 7.318 8.930 1.00 93.62 88 ARG A N 1
ATOM 699 C CA . ARG A 1 88 ? -1.992 7.220 8.798 1.00 93.62 88 ARG A CA 1
ATOM 700 C C . ARG A 1 88 ? -2.512 5.788 8.829 1.00 93.62 88 ARG A C 1
ATOM 702 O O . ARG A 1 88 ? -3.527 5.512 9.461 1.00 93.62 88 ARG A O 1
ATOM 709 N N . PHE A 1 89 ? -1.786 4.878 8.203 1.00 97.38 89 PHE A N 1
ATOM 710 C CA . PHE A 1 89 ? -2.197 3.505 7.966 1.00 97.38 89 PHE A CA 1
ATOM 711 C C . PHE A 1 89 ? -1.283 2.532 8.699 1.00 97.38 89 PHE A C 1
ATOM 713 O O . PHE A 1 89 ? -0.140 2.840 9.037 1.00 97.38 89 PHE A O 1
ATOM 720 N N . LYS A 1 90 ? -1.802 1.338 8.952 1.00 97.50 90 LYS A N 1
ATOM 721 C CA . LYS A 1 90 ? -0.973 0.163 9.163 1.00 97.50 90 LYS A CA 1
ATOM 722 C C . LYS A 1 90 ? -0.539 -0.320 7.781 1.00 97.50 90 LYS A C 1
ATOM 724 O O . LYS A 1 90 ? -1.399 -0.601 6.947 1.00 97.50 90 LYS A O 1
ATOM 729 N N . VAL A 1 91 ? 0.767 -0.380 7.555 1.00 97.00 91 VAL A N 1
ATOM 730 C CA . VAL A 1 91 ? 1.356 -0.852 6.300 1.00 97.00 91 VAL A CA 1
ATOM 731 C C . VAL A 1 91 ? 2.049 -2.178 6.569 1.00 97.00 91 VAL A C 1
ATOM 733 O O . VAL A 1 91 ? 2.775 -2.319 7.551 1.00 97.00 91 VAL A O 1
ATOM 736 N N . GLU A 1 92 ? 1.796 -3.162 5.720 1.00 95.94 92 GLU A N 1
ATOM 737 C CA . GLU A 1 92 ? 2.434 -4.471 5.772 1.00 95.94 92 GLU A CA 1
ATOM 738 C C . GLU A 1 92 ? 3.078 -4.766 4.416 1.00 95.94 92 GLU A C 1
ATOM 740 O O . GLU A 1 92 ? 2.426 -4.656 3.379 1.00 95.94 92 GLU A O 1
ATOM 745 N N . ASP A 1 93 ? 4.354 -5.148 4.423 1.00 95.12 93 ASP A N 1
ATOM 746 C CA . ASP A 1 93 ? 5.081 -5.540 3.217 1.00 95.12 93 ASP A CA 1
ATOM 747 C C . ASP A 1 93 ? 4.939 -7.052 2.958 1.00 95.12 93 ASP A C 1
ATOM 749 O O . ASP A 1 93 ? 5.241 -7.901 3.813 1.00 95.12 93 ASP A O 1
ATOM 753 N N . TYR A 1 94 ? 4.441 -7.374 1.767 1.00 94.69 94 TYR A N 1
ATOM 754 C CA . TYR A 1 94 ? 4.248 -8.723 1.232 1.00 94.69 94 TYR A CA 1
ATOM 755 C C . TYR A 1 94 ? 5.118 -8.972 -0.010 1.00 94.69 94 TYR A C 1
ATOM 757 O O . TYR A 1 94 ? 4.894 -9.939 -0.740 1.00 94.69 94 TYR A O 1
ATOM 765 N N . SER A 1 95 ? 6.119 -8.123 -0.239 1.00 91.12 95 SER A N 1
ATOM 766 C CA . SER A 1 95 ? 7.030 -8.204 -1.375 1.00 91.12 95 SER A CA 1
ATOM 767 C C . SER A 1 95 ? 7.853 -9.496 -1.301 1.00 91.12 95 SER A C 1
ATOM 769 O O . SER A 1 95 ? 8.491 -9.776 -0.287 1.00 91.12 95 SER A O 1
ATOM 771 N N . GLY A 1 96 ? 7.818 -10.317 -2.357 1.00 82.56 96 GLY A N 1
ATOM 772 C CA . GLY A 1 96 ? 8.606 -11.558 -2.457 1.00 82.56 96 GLY A CA 1
ATOM 773 C C . GLY A 1 96 ? 8.274 -12.662 -1.439 1.00 82.56 96 GLY A C 1
ATOM 774 O O . GLY A 1 96 ? 9.001 -13.654 -1.376 1.00 82.56 96 GLY A O 1
ATOM 775 N N . LYS A 1 97 ? 7.214 -12.501 -0.635 1.00 70.69 97 LYS A N 1
ATOM 776 C CA . LYS A 1 97 ? 6.652 -13.602 0.163 1.00 70.69 97 LYS A CA 1
ATOM 777 C C . LYS A 1 97 ? 5.892 -14.557 -0.727 1.00 70.69 97 LYS A C 1
ATOM 779 O O . LYS A 1 97 ? 5.744 -14.245 -1.924 1.00 70.69 97 LYS A O 1
#

pLDDT: mean 89.01, std 14.08, range [43.44, 97.62]

Radius of gyration: 16.34 Å; chains: 1; bounding box: 26×62×25 Å

Secondary structure (DSSP, 8-state):
-----------PPPHHHHHHHHHHHTT-SEEEEEEETT-PPPPHHHHHHHHHH-TT--EEEEETTTTEEEEEESSPPPHHHHHHHHHHEEEEE-TT-

Sequence (97 aa):
PDTSTYHPEATPATQFERDLKYVRDAHFAYVWVFARKDGREFTKEDSEALRTNAPSVVDWVTTDSNRKVIGGSNFAIDPPQMAALEKRFKVEDYSGK